Protein AF-A0A061IPT8-F1 (afdb_monomer_lite)

InterPro domains:
  IPR020898 Synapsin, ATP-binding domain [PF02750] (23-70)

Sequence (108 aa):
MALAEDYRSLVIGLQYGGLPAVNSLYSVYNFCSKPWVFSQLIKIFHSLGPEKFPLVEQTFFPNHKPMTDLSPKVIGDPLLFKKYSMKQCLYGRARAGEVYTGQPTHGT

Radius of gyration: 17.89 Å; chains: 1; bounding box: 40×34×48 Å

Foldseek 3Di:
DPPPDDCLVVLVVCVVVVHDDVPGSVVVNQVLDPVSVVVVLVVVCVVPDCVRRVDFDKDKDQFCPVVVPCPPPDPPFDWDWDDDDNGIIMITTDDPPDDDPPDDPDDD

Structure (mmCIF, N/CA/C/O backbone):
data_AF-A0A061IPT8-F1
#
_entry.id   AF-A0A061IPT8-F1
#
loop_
_atom_site.group_PDB
_atom_site.id
_atom_site.type_symbol
_atom_site.label_atom_id
_atom_site.label_alt_id
_atom_site.label_comp_id
_atom_site.label_asym_id
_atom_site.label_entity_id
_atom_site.label_seq_id
_atom_site.pdbx_PDB_ins_code
_atom_site.Cartn_x
_atom_site.Cartn_y
_atom_site.Cartn_z
_atom_site.occupancy
_atom_site.B_iso_or_equiv
_atom_site.auth_seq_id
_atom_site.auth_comp_id
_atom_site.auth_asym_id
_atom_site.auth_atom_id
_atom_site.pdbx_PDB_model_num
ATOM 1 N N . MET A 1 1 ? 24.179 4.525 12.949 1.00 33.59 1 MET A N 1
ATOM 2 C CA . MET A 1 1 ? 23.329 5.340 12.057 1.00 33.59 1 MET A CA 1
ATOM 3 C C . MET A 1 1 ? 23.193 4.591 10.745 1.00 33.59 1 MET A C 1
ATOM 5 O O . MET A 1 1 ? 24.138 4.596 9.974 1.00 33.59 1 MET A O 1
ATOM 9 N N . ALA A 1 2 ? 22.096 3.865 10.527 1.00 41.50 2 ALA A N 1
ATOM 10 C CA . ALA A 1 2 ? 21.813 3.335 9.198 1.00 41.50 2 ALA A CA 1
ATOM 11 C C . ALA A 1 2 ? 21.172 4.478 8.408 1.00 41.50 2 ALA A C 1
ATOM 13 O O . ALA A 1 2 ? 20.089 4.941 8.773 1.00 41.50 2 ALA A O 1
ATOM 14 N N . LEU A 1 3 ? 21.872 4.994 7.398 1.00 47.38 3 LEU A N 1
ATOM 15 C CA . LEU A 1 3 ? 21.246 5.815 6.368 1.00 47.38 3 LEU A CA 1
ATOM 16 C C . LEU A 1 3 ? 20.084 4.976 5.830 1.00 47.38 3 LEU A C 1
ATOM 18 O O . LEU A 1 3 ? 20.324 3.874 5.353 1.00 47.38 3 LEU A O 1
ATOM 22 N N . ALA A 1 4 ? 18.841 5.417 6.020 1.00 62.78 4 ALA A N 1
ATOM 23 C CA . ALA A 1 4 ? 17.683 4.664 5.554 1.00 62.78 4 ALA A CA 1
ATOM 24 C C . ALA A 1 4 ? 17.839 4.431 4.046 1.00 62.78 4 ALA A C 1
ATOM 26 O O . ALA A 1 4 ? 17.802 5.383 3.267 1.00 62.78 4 ALA A O 1
ATOM 27 N N . GLU A 1 5 ? 18.100 3.188 3.658 1.00 80.19 5 GLU A N 1
ATOM 28 C CA . GLU A 1 5 ? 18.438 2.863 2.281 1.00 80.19 5 GLU A CA 1
ATOM 29 C C . GLU A 1 5 ? 17.172 2.951 1.422 1.00 80.19 5 GLU A C 1
ATOM 31 O O . GLU A 1 5 ? 16.173 2.274 1.678 1.00 80.19 5 GLU A O 1
ATOM 36 N N . ASP A 1 6 ? 17.190 3.833 0.422 1.00 87.44 6 ASP A N 1
ATOM 37 C CA . ASP A 1 6 ? 16.086 4.010 -0.517 1.00 87.44 6 ASP A CA 1
ATOM 38 C C . ASP A 1 6 ? 16.364 3.248 -1.813 1.00 87.44 6 ASP A C 1
ATOM 40 O O . ASP A 1 6 ? 17.054 3.725 -2.713 1.00 87.44 6 ASP A O 1
ATOM 44 N N . TYR A 1 7 ? 15.788 2.053 -1.908 1.00 94.44 7 TYR A N 1
ATOM 45 C CA . TYR A 1 7 ? 15.937 1.164 -3.059 1.00 94.44 7 TYR A CA 1
ATOM 46 C C . TYR A 1 7 ? 14.782 1.248 -4.061 1.00 94.44 7 TYR A C 1
ATOM 48 O O . TYR A 1 7 ? 14.659 0.402 -4.949 1.00 94.44 7 TYR A O 1
ATOM 56 N N . ARG A 1 8 ? 13.912 2.261 -3.957 1.00 94.19 8 ARG A N 1
ATO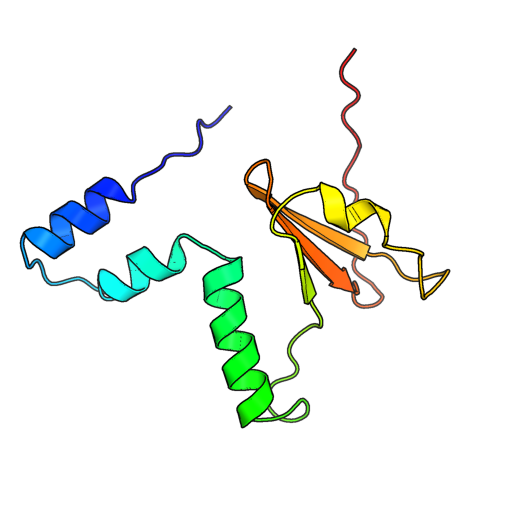M 57 C CA . ARG A 1 8 ? 12.744 2.388 -4.845 1.00 94.19 8 ARG A CA 1
ATOM 58 C C . ARG A 1 8 ? 13.139 2.513 -6.314 1.00 94.19 8 ARG A C 1
ATOM 60 O O . ARG A 1 8 ? 12.445 1.975 -7.172 1.00 94.19 8 ARG A O 1
ATOM 67 N N . SER A 1 9 ? 14.257 3.178 -6.599 1.00 95.50 9 SER A N 1
ATOM 68 C CA . SER A 1 9 ? 14.809 3.298 -7.953 1.00 95.50 9 SER A CA 1
ATOM 69 C C . SER A 1 9 ? 15.179 1.941 -8.557 1.00 95.50 9 SER A C 1
ATOM 71 O O . SER A 1 9 ? 14.913 1.715 -9.734 1.00 95.50 9 SER A O 1
ATOM 73 N N . LEU A 1 10 ? 15.710 1.011 -7.755 1.00 96.75 10 LEU A N 1
ATOM 74 C CA . LEU A 1 10 ? 16.027 -0.345 -8.209 1.00 96.75 10 LEU A CA 1
ATOM 75 C C . LEU A 1 10 ? 14.757 -1.117 -8.568 1.00 96.75 10 LEU A C 1
ATOM 77 O O . LEU A 1 10 ? 14.693 -1.726 -9.631 1.00 96.75 10 LEU A O 1
ATOM 81 N N . VAL A 1 11 ? 13.716 -1.037 -7.733 1.00 96.94 11 VAL A N 1
ATOM 82 C CA . VAL A 1 11 ? 12.417 -1.679 -8.013 1.00 96.94 11 VAL A CA 1
ATOM 83 C C . VAL A 1 11 ? 11.798 -1.128 -9.303 1.00 96.94 11 VAL A C 1
ATOM 85 O O . VAL A 1 11 ? 11.293 -1.899 -10.117 1.00 96.94 11 VAL A O 1
ATOM 88 N N . ILE A 1 12 ? 11.889 0.190 -9.527 1.00 97.19 12 ILE A N 1
ATOM 89 C CA . ILE A 1 12 ? 11.459 0.823 -10.784 1.00 97.19 12 ILE A CA 1
ATOM 90 C C . ILE A 1 12 ? 12.267 0.278 -11.968 1.00 97.19 12 ILE A C 1
ATOM 92 O O . ILE A 1 12 ? 11.674 -0.076 -12.983 1.00 97.19 12 ILE A O 1
ATOM 96 N N . GLY A 1 13 ? 13.594 0.173 -11.844 1.00 98.06 13 GLY A N 1
ATOM 97 C CA . GLY A 1 13 ? 14.461 -0.362 -12.898 1.00 98.06 13 GLY A CA 1
ATOM 98 C C . GLY A 1 13 ? 14.124 -1.809 -13.267 1.00 98.06 13 GLY A C 1
ATOM 99 O O . GLY A 1 13 ? 14.017 -2.134 -14.447 1.00 98.06 13 GLY A O 1
ATOM 100 N N . LEU A 1 14 ? 13.864 -2.658 -12.269 1.00 98.06 14 LEU A N 1
ATOM 101 C CA . LEU A 1 14 ? 13.430 -4.042 -12.481 1.00 98.06 14 LEU A CA 1
ATOM 102 C C . LEU A 1 14 ? 12.076 -4.112 -13.205 1.00 98.06 14 LEU A C 1
ATOM 104 O O . LEU A 1 14 ? 11.903 -4.920 -14.116 1.00 98.06 14 LEU A O 1
ATOM 108 N N . GLN A 1 15 ? 11.129 -3.241 -12.836 1.00 97.94 15 GLN A N 1
ATOM 109 C CA . GLN A 1 15 ? 9.808 -3.179 -13.470 1.00 97.94 15 GLN A CA 1
ATOM 110 C C . GLN A 1 15 ? 9.913 -2.669 -14.910 1.00 97.94 15 GLN A C 1
ATOM 112 O O . GLN A 1 15 ? 9.226 -3.179 -15.792 1.00 97.94 15 GLN A O 1
ATOM 117 N N . TYR A 1 16 ? 10.780 -1.684 -15.146 1.00 98.06 16 TYR A N 1
ATOM 118 C CA . TYR A 1 16 ? 11.053 -1.140 -16.472 1.00 98.06 16 TYR A CA 1
ATOM 119 C C . TYR A 1 16 ? 11.698 -2.186 -17.392 1.00 98.06 16 TYR A C 1
ATOM 121 O O . TYR A 1 16 ? 11.333 -2.284 -18.558 1.00 98.06 16 TYR A O 1
ATOM 129 N N . GLY A 1 17 ? 12.594 -3.019 -16.853 1.00 97.94 17 GLY A N 1
ATOM 130 C CA . GLY A 1 17 ? 13.173 -4.161 -17.564 1.00 97.94 17 GLY A CA 1
ATOM 131 C C . GLY A 1 17 ? 12.200 -5.320 -17.814 1.00 97.94 17 GLY A C 1
ATOM 132 O O . GLY A 1 17 ? 12.580 -6.289 -18.464 1.00 97.94 17 GLY A O 1
ATOM 133 N N . GLY A 1 18 ? 10.967 -5.256 -17.297 1.00 97.06 18 GLY A N 1
ATOM 134 C CA . GLY A 1 18 ? 9.959 -6.302 -17.475 1.00 97.06 18 GLY A CA 1
ATOM 135 C C . GLY A 1 18 ? 10.272 -7.607 -16.737 1.00 97.06 18 GLY A C 1
ATOM 136 O O . GLY A 1 18 ? 9.791 -8.663 -17.148 1.00 97.06 18 GLY A O 1
ATOM 137 N N . LEU A 1 19 ? 11.080 -7.564 -15.669 1.00 98.00 19 LEU A N 1
ATOM 138 C CA . LEU A 1 19 ? 11.464 -8.775 -14.945 1.00 98.00 19 LEU A CA 1
ATOM 139 C C . LEU A 1 19 ? 10.283 -9.332 -14.127 1.00 98.00 19 LEU A C 1
ATOM 141 O O . LEU A 1 19 ? 9.620 -8.578 -13.406 1.00 98.00 19 LEU A O 1
ATOM 145 N N . PRO A 1 20 ? 10.036 -10.654 -14.165 1.00 96.44 20 PRO A N 1
ATOM 146 C CA . PRO A 1 20 ? 9.100 -11.288 -13.247 1.00 96.44 20 PRO A CA 1
ATOM 147 C C . PRO A 1 20 ? 9.676 -11.304 -11.821 1.00 96.44 20 PRO A C 1
ATOM 149 O O . PRO A 1 20 ? 10.874 -11.504 -11.626 1.00 96.44 20 PRO A O 1
ATOM 152 N N . ALA A 1 21 ? 8.820 -11.123 -10.812 1.00 97.50 21 ALA A N 1
ATOM 153 C CA . ALA A 1 21 ? 9.209 -11.178 -9.402 1.00 97.50 21 ALA A CA 1
ATOM 154 C C . ALA A 1 21 ? 8.074 -11.703 -8.514 1.00 97.50 21 ALA A C 1
ATOM 156 O O . ALA A 1 21 ? 6.896 -11.618 -8.873 1.00 97.50 21 ALA A O 1
ATOM 157 N N . VAL A 1 22 ? 8.442 -12.201 -7.331 1.00 96.50 22 VAL A N 1
ATOM 158 C CA . VAL A 1 22 ? 7.513 -12.629 -6.280 1.00 96.50 22 VAL A CA 1
ATOM 159 C C . VAL A 1 22 ? 7.869 -11.900 -4.978 1.00 96.50 22 VAL A C 1
ATOM 161 O O . VAL A 1 22 ? 8.976 -12.052 -4.474 1.00 96.50 22 VAL A O 1
ATOM 164 N N . ASN A 1 23 ? 6.987 -11.098 -4.379 1.00 96.25 23 ASN A N 1
ATOM 165 C CA . ASN A 1 23 ? 5.710 -10.610 -4.920 1.00 96.25 23 ASN A CA 1
ATOM 166 C C . ASN A 1 23 ? 5.918 -9.711 -6.156 1.00 96.25 23 ASN A C 1
ATOM 168 O O . ASN A 1 23 ? 7.042 -9.315 -6.461 1.00 96.25 23 ASN A O 1
ATOM 172 N N . SER A 1 24 ? 4.835 -9.360 -6.862 1.00 97.75 24 SER A N 1
ATOM 173 C CA . SER A 1 24 ? 4.929 -8.484 -8.040 1.00 97.75 24 SER A CA 1
ATOM 174 C C . SER A 1 24 ? 5.667 -7.182 -7.712 1.00 97.75 24 SER A C 1
ATOM 176 O O . SER A 1 24 ? 5.421 -6.576 -6.664 1.00 97.75 24 SER A O 1
ATOM 178 N N . LEU A 1 25 ? 6.525 -6.709 -8.617 1.00 97.75 25 LEU A N 1
ATOM 179 C CA . LEU A 1 25 ? 7.266 -5.453 -8.435 1.00 97.75 25 LEU A CA 1
ATOM 180 C C . LEU A 1 25 ? 6.321 -4.261 -8.202 1.00 97.75 25 LEU A C 1
ATOM 182 O O . LEU A 1 25 ? 6.618 -3.384 -7.392 1.00 97.75 25 LEU A O 1
ATOM 186 N N . TYR A 1 26 ? 5.130 -4.287 -8.811 1.00 96.56 26 TYR A N 1
ATOM 187 C CA . TYR A 1 26 ? 4.044 -3.348 -8.523 1.00 96.56 26 TYR A CA 1
ATOM 188 C C . TYR A 1 26 ? 3.634 -3.347 -7.042 1.00 96.56 26 TYR A C 1
ATOM 190 O O . TYR A 1 26 ? 3.519 -2.286 -6.425 1.00 96.56 26 TYR A O 1
ATOM 198 N N . SER A 1 27 ? 3.423 -4.525 -6.445 1.00 97.00 27 SER A N 1
ATOM 199 C CA . SER A 1 27 ? 3.097 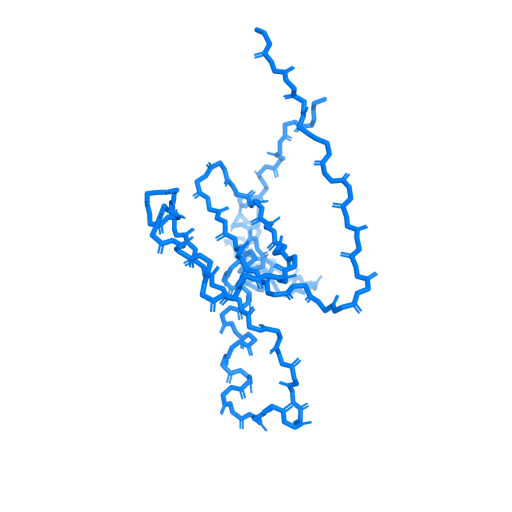-4.623 -5.019 1.00 97.00 27 SER A CA 1
ATOM 200 C C . SER A 1 27 ? 4.263 -4.170 -4.141 1.00 97.00 27 SER A C 1
ATOM 202 O O . SER A 1 27 ? 4.051 -3.377 -3.230 1.00 97.00 27 SER A O 1
ATOM 204 N N . VAL A 1 28 ? 5.497 -4.573 -4.460 1.00 96.50 28 VAL A N 1
ATOM 205 C CA . VAL A 1 28 ? 6.699 -4.177 -3.712 1.00 96.50 28 VAL A CA 1
ATOM 206 C C . VAL A 1 28 ? 6.840 -2.655 -3.680 1.00 96.50 28 VAL A C 1
ATOM 208 O O . VAL A 1 28 ? 7.005 -2.079 -2.607 1.00 96.50 28 VAL A O 1
ATOM 211 N N . TYR A 1 29 ? 6.679 -1.993 -4.828 1.00 95.81 29 TYR A N 1
ATOM 212 C CA . TYR A 1 29 ? 6.752 -0.537 -4.928 1.00 95.81 29 TYR A CA 1
ATOM 213 C C . TYR A 1 29 ? 5.678 0.168 -4.086 1.00 95.81 29 TYR A C 1
ATOM 215 O O . TYR A 1 29 ? 5.969 1.104 -3.340 1.00 95.81 29 TYR A O 1
ATOM 223 N N . ASN A 1 30 ? 4.431 -0.309 -4.148 1.00 94.75 30 ASN A N 1
ATOM 224 C CA . ASN A 1 30 ? 3.337 0.244 -3.348 1.00 94.75 30 ASN A CA 1
ATOM 225 C C . ASN A 1 30 ? 3.542 0.027 -1.837 1.00 94.75 30 ASN A C 1
ATOM 227 O O . ASN A 1 30 ? 3.130 0.861 -1.029 1.00 94.75 30 ASN A O 1
ATOM 231 N N . PHE A 1 31 ? 4.205 -1.060 -1.438 1.00 95.31 31 PHE A N 1
ATOM 232 C CA . PHE A 1 31 ? 4.477 -1.369 -0.034 1.00 95.31 31 PHE A CA 1
ATOM 233 C C . PHE A 1 31 ? 5.560 -0.488 0.605 1.00 95.31 31 PHE A C 1
ATOM 235 O O . PHE A 1 31 ? 5.668 -0.460 1.832 1.00 95.31 31 PHE A O 1
ATOM 242 N N . CYS A 1 32 ? 6.298 0.306 -0.179 1.00 92.12 32 CYS A N 1
ATOM 243 C CA . CYS A 1 32 ? 7.280 1.255 0.350 1.00 92.12 32 CYS A CA 1
ATOM 244 C C . CYS A 1 32 ? 6.660 2.378 1.207 1.00 92.12 32 CYS A C 1
ATOM 246 O O . CYS A 1 32 ? 7.383 3.065 1.927 1.00 92.12 32 CYS A O 1
ATOM 248 N N . SER A 1 33 ? 5.336 2.582 1.163 1.00 89.00 33 SER A N 1
ATOM 249 C CA . SER A 1 33 ? 4.628 3.560 1.994 1.00 89.00 33 SER A CA 1
ATOM 250 C C . SER A 1 33 ? 3.625 2.873 2.920 1.00 89.00 33 SER A C 1
ATOM 252 O O . SER A 1 33 ? 2.547 2.446 2.517 1.00 89.00 33 SER A O 1
ATOM 254 N N . LYS A 1 34 ? 3.945 2.803 4.213 1.00 87.00 34 LYS A N 1
ATOM 255 C CA . LYS A 1 34 ? 3.033 2.240 5.216 1.00 87.00 34 LYS A CA 1
ATOM 256 C C . LYS A 1 34 ? 1.663 2.944 5.306 1.00 87.00 34 LYS A C 1
ATOM 258 O O . LYS A 1 34 ? 0.675 2.210 5.350 1.00 87.00 34 LYS A O 1
ATOM 263 N N . PRO A 1 35 ? 1.535 4.292 5.295 1.00 89.62 35 PRO A N 1
ATOM 264 C CA . PRO A 1 35 ? 0.214 4.929 5.207 1.00 89.62 35 PRO A CA 1
ATOM 265 C C . PRO A 1 35 ? -0.560 4.514 3.951 1.00 89.62 35 PRO A C 1
ATOM 267 O O . PRO A 1 35 ? -1.772 4.320 4.012 1.00 89.62 35 PRO A O 1
ATOM 270 N N . TRP A 1 36 ? 0.135 4.324 2.824 1.00 91.31 36 TRP A N 1
ATOM 271 C CA . TRP A 1 36 ? -0.493 3.863 1.588 1.00 91.31 36 TRP A CA 1
ATOM 272 C C . TRP A 1 36 ? -1.053 2.446 1.727 1.00 91.31 36 TRP A C 1
ATOM 274 O O . TRP A 1 36 ? -2.217 2.215 1.405 1.00 91.31 36 TRP A O 1
ATOM 284 N N . VAL A 1 37 ? -0.276 1.516 2.287 1.00 93.50 37 VAL A N 1
ATOM 285 C CA . VAL A 1 37 ? -0.746 0.150 2.574 1.00 93.50 37 VAL A CA 1
ATOM 286 C C . VAL A 1 37 ? -1.930 0.174 3.541 1.00 93.50 37 VAL A C 1
ATOM 288 O O . VAL A 1 37 ? -2.934 -0.495 3.304 1.00 93.50 37 VAL A O 1
ATOM 291 N N . PHE A 1 38 ? -1.861 0.992 4.596 1.00 92.69 38 PHE A N 1
ATOM 292 C CA . PHE A 1 38 ? -2.939 1.103 5.579 1.00 92.69 38 PHE A CA 1
ATOM 293 C C . PHE A 1 38 ? -4.245 1.625 4.960 1.00 92.69 38 PHE A C 1
ATOM 295 O O . PHE A 1 38 ? -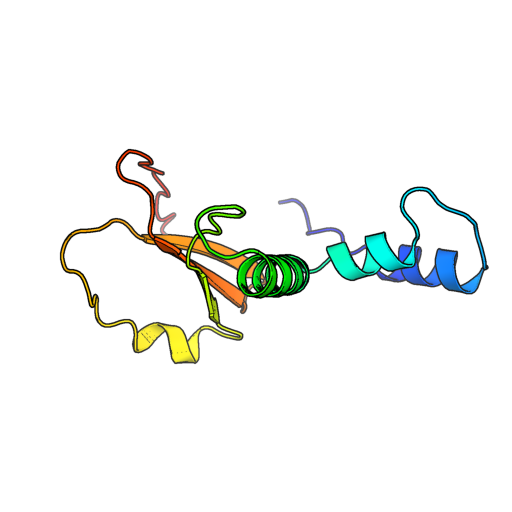5.319 1.160 5.326 1.00 92.69 38 PHE A O 1
ATOM 302 N N . SER A 1 39 ? -4.175 2.504 3.953 1.00 93.25 39 SER A N 1
ATOM 303 C CA . SER A 1 39 ? -5.369 2.948 3.217 1.00 93.25 39 SER A CA 1
ATOM 304 C C . SER A 1 39 ? -6.110 1.800 2.516 1.00 93.25 39 SER A C 1
ATOM 306 O O . SER A 1 39 ? -7.336 1.829 2.429 1.00 93.25 39 SER A O 1
ATOM 308 N N . GLN A 1 40 ? -5.401 0.757 2.067 1.00 96.88 40 GLN A N 1
ATOM 309 C CA . GLN A 1 40 ? -6.041 -0.433 1.500 1.00 96.88 40 GLN A CA 1
ATOM 310 C C . GLN A 1 40 ? -6.723 -1.266 2.593 1.00 96.88 40 GLN A C 1
ATOM 312 O O . GLN A 1 40 ? -7.809 -1.791 2.365 1.00 96.88 40 GLN A O 1
ATOM 317 N N . LEU A 1 41 ? -6.152 -1.315 3.804 1.00 95.56 41 LEU A N 1
ATOM 318 C CA . LEU A 1 41 ? -6.800 -1.953 4.956 1.00 95.56 41 LEU A CA 1
ATOM 319 C C . LEU A 1 41 ? -8.081 -1.217 5.367 1.00 95.56 41 LEU A C 1
ATOM 321 O O . LEU A 1 41 ? -9.069 -1.872 5.679 1.00 95.56 41 LEU A O 1
ATOM 325 N N . ILE A 1 42 ? -8.104 0.119 5.301 1.00 94.12 42 ILE A N 1
ATOM 326 C CA . ILE A 1 42 ? -9.319 0.917 5.551 1.00 94.12 42 ILE A CA 1
ATOM 327 C C . ILE A 1 42 ? -10.424 0.560 4.545 1.00 94.12 42 ILE A C 1
ATOM 329 O O . ILE A 1 42 ? -11.584 0.422 4.923 1.00 94.12 42 ILE A O 1
ATOM 333 N N . LYS A 1 43 ? -10.087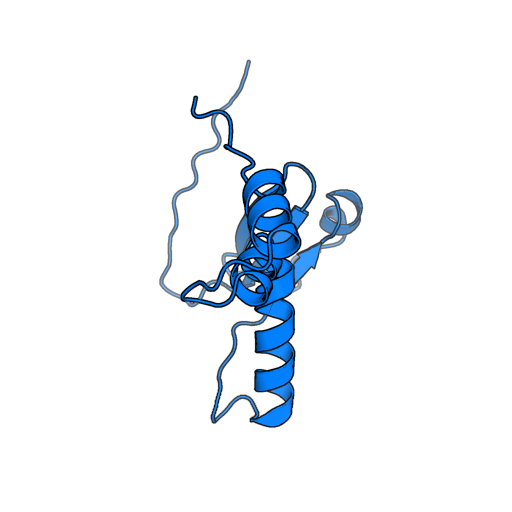 0.351 3.266 1.00 95.81 43 LYS A N 1
ATOM 334 C CA . LYS A 1 43 ? -11.077 -0.088 2.266 1.00 95.81 43 LYS A CA 1
ATOM 335 C C . LYS A 1 43 ? -11.652 -1.466 2.595 1.00 95.81 43 LYS A C 1
ATOM 337 O O . LYS A 1 43 ? -12.859 -1.657 2.489 1.00 95.81 43 LYS A O 1
ATOM 342 N N . ILE A 1 44 ? -10.804 -2.405 3.021 1.00 97.00 44 ILE A N 1
ATOM 343 C CA . ILE A 1 44 ? -11.239 -3.741 3.458 1.00 97.00 44 ILE A CA 1
ATOM 344 C C . ILE A 1 44 ? -12.140 -3.627 4.693 1.00 97.00 44 ILE A C 1
ATOM 346 O O . ILE A 1 44 ? -13.205 -4.236 4.725 1.00 97.00 44 ILE A O 1
ATOM 350 N N . PHE A 1 45 ? -11.761 -2.794 5.665 1.00 96.25 45 PHE A N 1
ATOM 351 C CA . PHE A 1 45 ? -12.567 -2.491 6.847 1.00 96.25 45 PHE A CA 1
ATOM 352 C C . PHE A 1 45 ? -13.961 -1.973 6.480 1.00 96.25 45 PHE A C 1
ATOM 354 O O . PHE A 1 45 ? -14.951 -2.507 6.969 1.00 96.25 45 PHE A O 1
ATOM 361 N N . HIS A 1 46 ? -14.063 -0.997 5.573 1.00 94.88 46 HIS A N 1
ATOM 362 C CA . HIS A 1 46 ? -15.359 -0.479 5.120 1.00 94.88 46 HIS A CA 1
ATOM 363 C C . HIS A 1 46 ? -16.197 -1.525 4.375 1.00 94.88 46 HIS A C 1
ATOM 365 O O . HIS A 1 46 ? -17.421 -1.483 4.444 1.00 94.88 46 HIS A O 1
ATOM 371 N N . SER A 1 47 ? -15.557 -2.464 3.673 1.00 97.62 47 SER A N 1
ATOM 372 C CA . SER A 1 47 ? -16.262 -3.525 2.950 1.00 97.62 47 SER A CA 1
ATOM 373 C C . SER A 1 47 ? -16.740 -4.664 3.854 1.00 97.62 47 SER A C 1
ATOM 375 O O . SER A 1 47 ? -17.761 -5.276 3.551 1.00 97.62 47 SER A O 1
ATOM 377 N N . LEU A 1 48 ? -15.988 -5.008 4.902 1.00 97.38 48 LEU A N 1
ATOM 378 C CA . LEU A 1 48 ? -16.257 -6.178 5.748 1.00 97.38 48 LEU A CA 1
ATOM 379 C C . LEU A 1 48 ? -16.916 -5.827 7.086 1.00 97.38 48 LEU A C 1
ATOM 381 O O . LEU A 1 48 ? -17.567 -6.684 7.685 1.00 97.38 48 LEU A O 1
ATOM 385 N N . GLY A 1 49 ? -16.756 -4.588 7.542 1.00 92.38 49 GLY A N 1
ATOM 386 C CA . GLY A 1 49 ? -17.213 -4.116 8.840 1.00 92.38 49 GLY A CA 1
ATOM 387 C C . GLY A 1 49 ? -16.305 -4.536 10.010 1.00 92.38 49 GLY A C 1
ATOM 388 O O . GLY A 1 49 ? -15.450 -5.420 9.877 1.00 92.38 49 GLY A O 1
ATOM 389 N N . PRO A 1 50 ? -16.500 -3.913 11.187 1.00 93.50 50 PRO A N 1
ATOM 390 C CA . PRO A 1 50 ? -15.661 -4.116 12.370 1.00 93.50 50 PRO A CA 1
ATOM 391 C 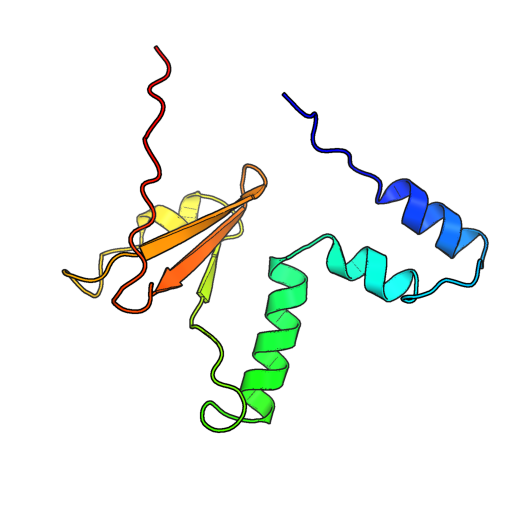C . PRO A 1 50 ? -15.736 -5.525 12.961 1.00 93.50 50 PRO A C 1
ATOM 393 O O . PRO A 1 50 ? -14.768 -5.964 13.573 1.00 93.50 50 PRO A O 1
ATOM 396 N N . GLU A 1 51 ? -16.840 -6.249 12.768 1.00 95.38 51 GLU A N 1
ATOM 397 C CA . GLU A 1 51 ? -16.982 -7.610 13.300 1.00 95.38 51 GLU A CA 1
ATOM 398 C C . GLU A 1 51 ? -16.066 -8.612 12.591 1.00 95.38 51 GLU A C 1
ATOM 400 O O . GLU A 1 51 ? -15.470 -9.478 13.227 1.00 95.38 51 GLU A O 1
ATOM 405 N N . LYS A 1 52 ? -15.930 -8.487 11.265 1.00 95.81 52 LYS A N 1
ATOM 406 C CA . LYS A 1 52 ? -15.129 -9.408 10.443 1.00 95.81 52 LYS A CA 1
ATOM 407 C C . LYS A 1 52 ? -13.687 -8.949 10.282 1.00 95.81 52 LYS A C 1
ATOM 409 O O . LYS A 1 52 ? -12.800 -9.774 10.079 1.00 95.81 52 LYS A O 1
ATOM 414 N N . PHE A 1 53 ? -13.449 -7.642 10.337 1.00 96.00 53 PHE A N 1
ATOM 415 C CA . PHE A 1 53 ? -12.124 -7.066 10.167 1.00 96.00 53 PHE A CA 1
ATOM 416 C C . PHE A 1 53 ? -11.918 -5.914 11.158 1.00 96.00 53 PHE A C 1
ATOM 418 O O . PHE A 1 53 ? -12.023 -4.759 10.768 1.00 96.00 53 PHE A O 1
ATOM 425 N N . PRO A 1 54 ? -11.639 -6.180 12.445 1.00 93.12 54 PRO A N 1
ATOM 426 C CA . PRO A 1 54 ? -11.494 -5.137 13.462 1.00 93.12 54 PRO A CA 1
ATOM 427 C C . PRO A 1 54 ? -10.183 -4.354 13.281 1.00 93.12 54 PRO A C 1
ATOM 429 O O . PRO A 1 54 ? -9.163 -4.636 13.916 1.00 93.12 54 PRO A O 1
ATOM 432 N N . LEU A 1 55 ? -10.197 -3.370 12.381 1.00 91.38 55 LEU A N 1
ATOM 433 C CA . LEU A 1 55 ? -9.054 -2.504 12.114 1.00 91.38 55 LEU A CA 1
ATOM 434 C C . LEU A 1 55 ? -8.924 -1.445 13.213 1.00 91.38 55 LEU A C 1
ATOM 436 O O . LEU A 1 55 ? -9.896 -0.791 13.582 1.00 91.38 55 LEU A O 1
ATOM 440 N N . VAL A 1 56 ? -7.705 -1.252 13.719 1.00 88.50 56 VAL A N 1
ATOM 441 C CA . VAL A 1 56 ? -7.418 -0.189 14.690 1.00 88.50 56 VAL A CA 1
ATOM 442 C C . VAL A 1 56 ? -7.678 1.189 14.077 1.00 88.50 56 VAL A C 1
ATOM 444 O O . VAL A 1 56 ? -7.204 1.486 12.979 1.00 88.50 56 VAL A O 1
ATOM 447 N N . GLU A 1 57 ? -8.391 2.048 14.807 1.00 82.12 57 GLU A N 1
ATOM 448 C CA . GLU A 1 57 ? -8.580 3.445 14.415 1.00 82.12 57 GLU A CA 1
ATOM 449 C C . GLU A 1 57 ? -7.229 4.163 14.394 1.00 82.12 57 GLU A C 1
ATOM 451 O O . GLU A 1 57 ? -6.542 4.254 15.418 1.00 82.12 57 GLU A O 1
ATOM 456 N N . GLN A 1 58 ? -6.848 4.673 13.220 1.00 83.31 58 GLN A N 1
ATOM 457 C CA . GLN A 1 58 ? -5.644 5.477 13.059 1.00 83.31 58 GLN A CA 1
ATOM 458 C C . GLN A 1 58 ? -5.915 6.758 12.279 1.00 83.31 58 GLN A C 1
ATOM 460 O O . GLN A 1 58 ? -6.614 6.752 11.267 1.00 83.31 58 GLN A O 1
ATOM 465 N N . THR A 1 59 ? -5.279 7.842 12.714 1.00 83.50 59 THR A N 1
ATOM 466 C CA . THR A 1 59 ? -5.298 9.141 12.040 1.00 83.50 59 THR A CA 1
ATOM 467 C C . THR A 1 59 ? -3.958 9.370 11.355 1.00 83.50 59 THR A C 1
ATOM 469 O O . THR A 1 59 ? -2.901 9.239 11.980 1.00 83.50 59 THR A O 1
ATOM 472 N N . PHE A 1 60 ? -3.991 9.714 10.068 1.00 84.75 60 PHE A N 1
ATOM 473 C CA . PHE A 1 60 ? -2.802 10.055 9.289 1.00 84.75 60 PHE A CA 1
ATOM 474 C C . PHE A 1 60 ? -2.594 11.569 9.228 1.00 84.75 60 PHE A C 1
ATOM 476 O O . PHE A 1 60 ? -3.499 12.308 8.843 1.00 84.75 60 PHE A O 1
ATOM 483 N N . PHE A 1 61 ? -1.370 12.010 9.521 1.00 82.94 61 PHE A N 1
ATOM 484 C CA . PHE A 1 61 ? -0.949 13.398 9.372 1.00 82.94 61 PHE A CA 1
ATOM 485 C C . PHE A 1 61 ? 0.132 13.515 8.283 1.00 82.94 61 PHE A C 1
ATOM 487 O O . PHE A 1 61 ? 1.220 12.947 8.436 1.00 82.94 61 PHE A O 1
ATOM 494 N N . PRO A 1 62 ? -0.121 14.266 7.189 1.00 82.06 62 PRO A N 1
ATOM 495 C CA . PRO A 1 62 ? 0.857 14.446 6.110 1.00 82.06 62 PRO A CA 1
ATOM 496 C C . PRO A 1 62 ? 2.124 15.196 6.545 1.00 82.06 62 PRO A C 1
ATOM 498 O O . PRO A 1 62 ? 3.190 15.028 5.949 1.00 82.06 62 PRO A O 1
ATOM 501 N N . ASN A 1 63 ? 1.987 16.071 7.542 1.00 80.81 63 ASN A N 1
ATOM 502 C CA . ASN A 1 63 ? 3.052 16.856 8.159 1.00 80.81 63 ASN A CA 1
ATOM 503 C C . ASN A 1 63 ? 2.721 17.123 9.645 1.00 80.81 63 ASN A C 1
ATOM 505 O O . ASN A 1 63 ? 1.631 16.789 10.101 1.00 80.81 63 ASN A O 1
ATOM 509 N N . HIS A 1 64 ? 3.640 17.741 10.392 1.00 77.38 64 HIS A N 1
ATOM 510 C CA . HIS A 1 64 ? 3.465 18.018 11.825 1.00 77.38 64 HIS A CA 1
ATOM 511 C C . HIS A 1 64 ? 2.479 19.154 12.144 1.00 77.38 64 HIS A C 1
ATOM 513 O O . HIS A 1 64 ? 2.006 19.229 13.271 1.00 77.38 64 HIS A O 1
ATOM 519 N N . LYS A 1 65 ? 2.165 20.045 11.191 1.00 78.56 65 LYS A N 1
ATOM 520 C CA . LYS A 1 65 ? 1.319 21.227 11.437 1.00 78.56 65 LYS A CA 1
ATOM 521 C C . LYS A 1 65 ? -0.067 20.873 12.003 1.00 78.56 65 LYS A C 1
ATOM 523 O O . LYS A 1 65 ? -0.420 21.443 13.021 1.00 78.56 65 LYS A O 1
ATOM 528 N N . PRO A 1 66 ? -0.829 19.923 11.428 1.00 74.81 66 PRO A N 1
ATOM 529 C CA . PRO A 1 66 ? -2.136 19.533 11.969 1.00 74.81 66 PRO A CA 1
ATOM 530 C C . PRO A 1 66 ? -2.070 18.708 13.266 1.00 74.81 66 PRO A C 1
ATOM 532 O O . PRO A 1 66 ? -3.112 18.365 13.814 1.00 74.81 66 PRO A O 1
ATOM 535 N N . MET A 1 67 ? -0.880 18.336 13.759 1.00 71.75 67 MET A N 1
ATOM 536 C CA . MET A 1 67 ? -0.766 17.508 14.968 1.00 71.75 67 MET A CA 1
ATOM 537 C C . MET A 1 67 ? -1.015 18.301 16.262 1.00 71.75 67 MET A C 1
ATOM 539 O O . MET A 1 67 ? -1.227 17.686 17.302 1.00 71.75 67 MET A O 1
ATOM 543 N N . THR A 1 68 ? -1.001 19.639 16.218 1.00 66.31 68 THR A N 1
ATOM 544 C CA . THR A 1 68 ? -1.218 20.510 17.389 1.00 66.31 68 THR A CA 1
ATOM 545 C C . THR A 1 68 ? -2.679 20.596 17.822 1.00 66.31 68 THR A C 1
ATOM 547 O O . THR A 1 68 ? -2.948 20.885 18.983 1.00 66.31 68 THR A O 1
ATOM 550 N N . ASP A 1 69 ? -3.616 20.295 16.919 1.00 60.62 69 ASP A N 1
ATOM 551 C CA . ASP A 1 69 ? -5.061 20.385 17.177 1.00 60.62 69 ASP A CA 1
ATOM 552 C C . ASP A 1 69 ? -5.626 19.115 17.834 1.00 60.62 69 ASP A C 1
ATOM 554 O O . ASP A 1 69 ? -6.831 18.999 18.083 1.00 60.62 69 ASP A O 1
ATOM 558 N N . LEU A 1 70 ? -4.748 18.155 18.152 1.00 59.91 70 LEU A N 1
ATOM 559 C CA . LEU A 1 70 ? -5.051 17.006 18.996 1.00 59.91 70 LEU A CA 1
ATOM 560 C C . LEU A 1 70 ? -5.233 17.473 20.447 1.00 59.91 70 LEU A C 1
ATOM 562 O O . LEU A 1 70 ? -4.427 17.182 21.327 1.00 59.91 70 LEU A O 1
ATOM 566 N N . SER A 1 71 ? -6.329 18.184 20.712 1.00 47.34 71 SER A N 1
ATOM 567 C CA . SER A 1 71 ? -6.892 18.210 22.060 1.00 47.34 71 SER A CA 1
ATOM 568 C C . SER A 1 71 ? -7.128 16.752 22.478 1.00 47.34 71 SER A C 1
ATOM 570 O O . SER A 1 71 ? -7.684 15.983 21.682 1.00 47.34 71 SER A O 1
ATOM 572 N N . PRO A 1 72 ? -6.681 16.317 23.669 1.00 51.19 72 PRO A N 1
ATOM 573 C CA . PRO A 1 72 ? -6.958 14.973 24.145 1.00 51.19 72 PRO A CA 1
ATOM 574 C C . PRO A 1 72 ? -8.472 14.849 24.330 1.00 51.19 72 PRO A C 1
ATOM 576 O O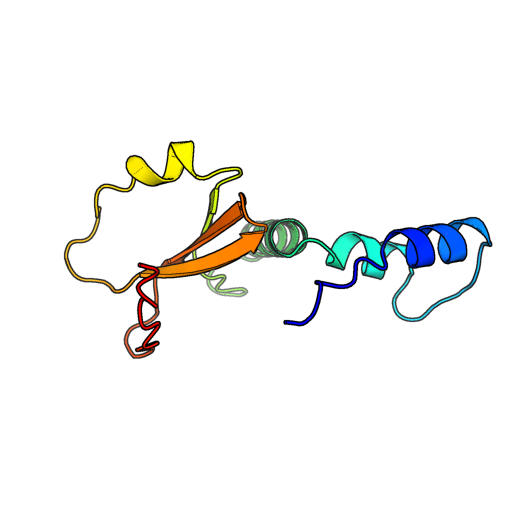 . PRO A 1 72 ? -9.018 15.187 25.374 1.00 51.19 72 PRO A O 1
ATOM 579 N N . LYS A 1 73 ? -9.177 14.378 23.295 1.00 47.44 73 LYS A N 1
ATOM 580 C CA . LYS A 1 73 ? -10.620 14.103 23.363 1.00 47.44 73 LYS A CA 1
ATOM 581 C C . LYS A 1 73 ? -10.947 12.946 24.313 1.00 47.44 73 LYS A C 1
ATOM 583 O O . LYS A 1 73 ? -12.118 12.680 24.547 1.00 47.44 73 LYS A O 1
ATOM 588 N N . VAL A 1 74 ? -9.933 12.297 24.888 1.00 45.28 74 VAL A N 1
ATOM 589 C CA . VAL A 1 74 ? -10.056 11.369 26.010 1.00 45.28 74 VAL A CA 1
ATOM 590 C C . VAL A 1 74 ? -8.864 11.608 26.937 1.00 45.28 74 VAL A C 1
ATOM 592 O O . VAL A 1 74 ? -7.742 11.191 26.658 1.00 45.28 74 VAL A O 1
ATOM 595 N N . ILE A 1 75 ? -9.093 12.349 28.019 1.00 40.22 75 ILE A N 1
ATOM 596 C CA . ILE A 1 75 ? -8.157 12.476 29.139 1.00 40.22 75 ILE A CA 1
ATOM 597 C C . ILE A 1 75 ? -8.072 11.083 29.785 1.00 40.22 75 ILE A C 1
ATOM 599 O O . ILE A 1 75 ? -8.976 10.713 30.526 1.00 40.22 75 ILE A O 1
ATOM 603 N N . GLY A 1 76 ? -7.051 10.281 29.461 1.00 50.50 76 GLY A N 1
ATOM 604 C CA . GLY A 1 76 ? -6.817 9.003 30.153 1.00 50.50 76 GLY A CA 1
ATOM 605 C C . GLY A 1 76 ? -6.144 7.883 29.356 1.00 50.50 76 GLY A C 1
ATOM 606 O O . GLY A 1 76 ? -5.491 7.044 29.970 1.00 50.50 76 GLY A O 1
ATOM 607 N N . ASP A 1 77 ? -6.231 7.878 28.022 1.00 55.75 77 ASP A N 1
ATOM 608 C CA . ASP A 1 77 ? -5.733 6.748 27.222 1.00 55.75 77 ASP A CA 1
ATOM 609 C C . ASP A 1 77 ? -4.346 7.023 26.607 1.00 55.75 77 ASP A C 1
ATOM 611 O O . ASP A 1 77 ? -4.144 8.078 25.994 1.00 55.75 77 ASP A O 1
ATOM 615 N N . PRO A 1 78 ? -3.378 6.087 26.708 1.00 65.06 78 PRO A N 1
ATOM 616 C CA . PRO A 1 78 ? -2.085 6.228 26.051 1.00 65.06 78 PRO A CA 1
ATOM 617 C C . PRO A 1 78 ? -2.225 6.168 24.524 1.00 65.06 78 PRO A C 1
ATOM 619 O O . PRO A 1 78 ? -2.983 5.378 23.955 1.00 65.06 78 PRO A O 1
ATOM 622 N N . LEU A 1 79 ? -1.461 7.020 23.846 1.00 68.31 79 LEU A N 1
ATOM 623 C CA . LEU A 1 79 ? -1.532 7.221 22.402 1.00 68.31 79 LEU A CA 1
ATOM 624 C C . LEU A 1 79 ? -0.262 6.689 21.753 1.00 68.31 79 LEU A C 1
ATOM 626 O O . LEU A 1 79 ? 0.842 7.064 22.151 1.00 68.31 79 LEU A O 1
ATOM 630 N N . LEU A 1 80 ? -0.405 5.832 20.739 1.00 70.81 80 LEU A N 1
ATOM 631 C CA . LEU A 1 80 ? 0.742 5.297 20.015 1.00 70.81 80 LEU A CA 1
ATOM 632 C C . LEU A 1 80 ? 1.059 6.184 18.809 1.00 70.81 80 LEU A C 1
ATOM 634 O O . LEU A 1 80 ? 0.298 6.242 17.839 1.00 70.81 80 LEU A O 1
ATOM 638 N N . PHE A 1 81 ? 2.222 6.834 18.856 1.00 72.94 81 PHE A N 1
ATOM 639 C CA . PHE A 1 81 ? 2.759 7.606 17.740 1.00 72.94 81 PHE A CA 1
ATOM 640 C C . PHE A 1 81 ? 3.723 6.766 16.913 1.00 72.94 81 PHE A C 1
ATOM 642 O O . PHE A 1 81 ? 4.727 6.257 17.412 1.00 72.94 81 PHE A O 1
ATOM 649 N N . LYS A 1 82 ? 3.453 6.672 15.610 1.00 76.12 82 LYS A N 1
ATOM 650 C CA . LYS A 1 82 ? 4.353 6.036 14.652 1.00 76.12 82 LYS A CA 1
ATOM 651 C C . LYS A 1 82 ? 4.878 7.067 13.665 1.00 76.12 82 LYS A C 1
ATOM 653 O O . LYS A 1 82 ? 4.142 7.541 12.801 1.00 76.12 82 LYS A O 1
ATOM 658 N N . LYS A 1 83 ? 6.162 7.403 13.802 1.00 74.56 83 LYS A N 1
ATOM 659 C CA . LYS A 1 83 ? 6.896 8.269 12.873 1.00 74.56 83 LYS A CA 1
ATOM 660 C C . LYS A 1 83 ? 7.423 7.420 11.715 1.00 74.56 83 LYS A C 1
ATOM 662 O O . LYS A 1 83 ? 8.066 6.402 11.951 1.00 74.56 83 LYS A O 1
ATOM 667 N N . TYR A 1 84 ? 7.130 7.818 10.479 1.00 65.75 84 TYR A N 1
ATOM 668 C CA . TYR A 1 84 ? 7.548 7.074 9.279 1.00 65.75 84 TYR A CA 1
ATOM 669 C C . TYR A 1 84 ? 8.689 7.776 8.560 1.00 65.75 84 TYR A C 1
ATOM 671 O O . TYR A 1 84 ? 9.780 7.241 8.418 1.00 65.75 84 TYR A O 1
ATOM 679 N N . SER A 1 85 ? 8.425 9.009 8.146 1.00 60.19 85 SER A N 1
ATOM 680 C CA . SER A 1 85 ? 9.398 9.943 7.591 1.00 60.19 85 SER A CA 1
ATOM 681 C C . SER A 1 85 ? 9.367 11.200 8.454 1.00 60.19 85 SER A C 1
ATOM 683 O O . SER A 1 85 ? 8.377 11.431 9.146 1.00 60.19 85 SER A O 1
ATOM 685 N N . MET A 1 86 ? 10.416 12.028 8.420 1.00 50.31 86 MET A N 1
ATOM 686 C CA . MET A 1 86 ? 10.575 13.241 9.248 1.00 50.31 86 MET A CA 1
ATOM 687 C C . MET A 1 86 ? 9.346 14.168 9.282 1.00 50.31 86 MET A C 1
ATOM 689 O O . MET A 1 86 ? 9.238 14.994 10.184 1.00 50.31 86 MET A O 1
ATOM 693 N N . LYS A 1 87 ? 8.418 14.029 8.328 1.00 53.72 87 LYS A N 1
ATOM 694 C CA . LYS A 1 87 ? 7.182 14.806 8.245 1.00 53.72 87 LYS A CA 1
ATOM 695 C C . LYS A 1 87 ? 5.908 13.996 8.542 1.00 53.72 87 LYS A C 1
ATOM 697 O O . LYS A 1 87 ? 4.939 14.596 8.964 1.00 53.72 87 LYS A O 1
ATOM 702 N N . GLN A 1 88 ? 5.877 12.674 8.388 1.00 58.78 88 GLN A N 1
ATOM 703 C CA . GLN A 1 88 ? 4.627 11.898 8.451 1.00 58.78 88 GLN A CA 1
ATOM 704 C C . GLN A 1 88 ? 4.496 11.086 9.741 1.00 58.78 88 GLN A C 1
ATOM 706 O O . GLN A 1 88 ? 5.387 10.297 10.079 1.00 58.78 88 GLN A O 1
ATOM 711 N N . CYS A 1 89 ? 3.342 11.219 10.395 1.00 60.69 89 CYS A N 1
ATOM 712 C CA . CYS A 1 89 ? 2.995 10.499 11.617 1.00 60.69 89 CYS A CA 1
ATOM 713 C C . CYS A 1 89 ? 1.636 9.804 11.458 1.00 60.69 89 CYS A C 1
ATOM 715 O O . CYS A 1 89 ? 0.698 10.393 10.918 1.00 60.69 89 CYS A O 1
ATOM 717 N N . LEU A 1 90 ? 1.526 8.566 11.950 1.00 61.31 90 LEU A N 1
ATOM 718 C CA . LEU A 1 90 ? 0.229 7.984 12.299 1.00 61.31 90 LEU A CA 1
ATOM 719 C C . LEU A 1 90 ? 0.053 7.993 13.811 1.00 61.31 90 LEU A C 1
ATOM 721 O O . LEU A 1 90 ? 1.001 7.784 14.570 1.00 61.31 90 LEU A O 1
ATOM 725 N N . TYR A 1 91 ? -1.191 8.205 14.198 1.00 66.25 91 TYR A N 1
ATOM 726 C CA . TYR A 1 91 ? -1.682 8.167 15.560 1.00 66.25 91 TYR A CA 1
ATOM 727 C C . TYR A 1 91 ? -2.701 7.037 15.670 1.00 66.25 91 TYR A C 1
ATOM 729 O O . TYR A 1 91 ? -3.580 6.964 14.817 1.00 66.25 91 TYR A O 1
ATOM 737 N N . GLY A 1 92 ? -2.608 6.179 16.685 1.00 57.31 92 GLY A N 1
ATOM 738 C CA . GLY A 1 92 ? -3.635 5.180 16.997 1.00 57.31 92 GLY A CA 1
ATOM 739 C C . GLY A 1 92 ? -3.894 5.090 18.498 1.00 57.31 92 GLY A C 1
ATOM 740 O O . GLY A 1 92 ? -2.997 5.380 19.294 1.00 57.31 92 GLY A O 1
ATOM 741 N N . ARG A 1 93 ? -5.107 4.681 18.896 1.00 57.31 93 ARG A N 1
ATOM 742 C CA . ARG A 1 93 ? -5.380 4.354 20.307 1.00 57.31 93 ARG A CA 1
ATOM 743 C C . ARG A 1 93 ? -4.590 3.105 20.686 1.00 57.31 93 ARG A C 1
ATOM 745 O O . ARG A 1 93 ? -4.698 2.087 19.999 1.00 57.31 93 ARG A O 1
ATOM 752 N N . ALA A 1 94 ? -3.803 3.175 21.759 1.00 48.81 94 ALA A N 1
ATOM 753 C CA . ALA A 1 94 ? -3.225 1.970 22.333 1.00 48.81 94 ALA A CA 1
ATOM 754 C C . ALA A 1 94 ? -4.361 1.134 22.938 1.00 48.81 94 ALA A C 1
ATOM 756 O O . ALA A 1 94 ? -5.257 1.669 23.594 1.00 48.81 94 ALA A O 1
ATOM 757 N N . ARG A 1 95 ? -4.351 -0.182 22.713 1.00 47.16 95 ARG A N 1
ATOM 758 C CA . ARG A 1 95 ? -5.208 -1.075 23.500 1.00 47.16 95 ARG A CA 1
ATOM 759 C C . ARG A 1 95 ? -4.659 -1.111 24.927 1.00 47.16 95 ARG A C 1
ATOM 761 O O . ARG A 1 95 ? -3.442 -1.133 25.109 1.00 47.16 95 ARG A O 1
ATOM 768 N N . ALA A 1 96 ? -5.548 -1.089 25.921 1.00 36.53 96 ALA A N 1
ATOM 769 C CA . ALA A 1 96 ? -5.176 -1.170 27.330 1.00 36.53 96 ALA A CA 1
ATOM 770 C C . ALA A 1 96 ? -4.216 -2.357 27.553 1.00 36.53 96 ALA A C 1
ATOM 772 O O . ALA A 1 96 ? -4.596 -3.503 27.324 1.00 36.53 96 ALA A O 1
ATOM 773 N N . GLY A 1 97 ? -2.966 -2.067 27.935 1.00 38.41 97 GLY A N 1
ATOM 774 C CA . GLY A 1 97 ? -1.930 -3.073 28.206 1.00 38.41 97 GLY A CA 1
ATOM 775 C C . GLY A 1 97 ? -0.605 -2.910 27.448 1.00 38.41 97 GLY A C 1
ATOM 776 O O . GLY A 1 97 ? 0.380 -3.521 27.849 1.00 38.41 97 GLY A O 1
ATOM 777 N N . GLU A 1 98 ? -0.523 -2.073 26.410 1.00 36.44 98 GLU A N 1
ATOM 778 C CA . GLU A 1 98 ? 0.739 -1.831 25.686 1.00 36.44 98 GLU A CA 1
ATOM 779 C C . GLU A 1 98 ? 1.448 -0.555 26.185 1.00 36.44 98 GLU A C 1
ATOM 781 O O . GLU A 1 98 ? 1.259 0.542 25.660 1.00 36.44 98 GLU A O 1
ATOM 786 N N . VAL A 1 99 ? 2.278 -0.692 27.226 1.00 30.62 99 VAL A N 1
ATOM 787 C CA . VAL A 1 99 ? 3.199 0.363 27.687 1.00 30.62 99 VAL A CA 1
ATOM 788 C C . VAL A 1 99 ? 4.479 0.286 26.855 1.00 30.62 99 VAL A C 1
ATOM 790 O O . VAL A 1 99 ? 5.321 -0.578 27.086 1.00 30.62 99 VAL A O 1
ATOM 793 N N . TYR A 1 100 ? 4.651 1.197 25.896 1.00 36.84 100 TYR A N 1
ATOM 794 C CA . TYR A 1 100 ? 5.922 1.361 25.187 1.00 36.84 100 TYR A CA 1
ATOM 795 C C . TYR A 1 100 ? 6.669 2.580 25.732 1.00 36.84 100 TYR A C 1
ATOM 797 O O . TYR A 1 100 ? 6.301 3.729 25.489 1.00 36.84 100 TYR A O 1
ATOM 805 N N . THR A 1 101 ? 7.739 2.315 26.478 1.00 30.19 101 THR A N 1
ATOM 806 C CA . THR A 1 101 ? 8.691 3.304 26.990 1.00 30.19 101 THR A CA 1
ATOM 807 C C . THR A 1 101 ? 9.547 3.863 25.849 1.00 30.19 101 THR A C 1
ATOM 809 O O . THR A 1 101 ? 10.665 3.425 25.595 1.00 30.19 101 THR A O 1
ATOM 812 N N . GLY A 1 102 ? 9.031 4.859 25.132 1.00 33.38 102 GLY A N 1
ATOM 813 C CA . GLY A 1 102 ? 9.853 5.706 24.269 1.00 33.38 102 GLY A CA 1
ATOM 814 C C . GLY A 1 102 ? 10.505 6.804 25.101 1.00 33.38 102 GLY A C 1
ATOM 815 O O . GLY A 1 102 ? 9.879 7.833 25.339 1.00 33.38 102 GLY A O 1
ATOM 816 N N . GLN A 1 103 ? 11.734 6.592 25.578 1.00 26.11 103 GLN A N 1
ATOM 817 C CA . GLN A 1 103 ? 12.489 7.657 26.242 1.00 26.11 103 GLN A CA 1
ATOM 818 C C . GLN A 1 103 ? 12.724 8.844 25.287 1.00 26.11 103 GLN A C 1
ATOM 820 O O . GLN A 1 103 ? 13.126 8.629 24.139 1.00 26.11 103 GLN A O 1
ATOM 825 N N . PRO A 1 104 ? 12.541 10.096 25.742 1.00 35.50 104 PRO A N 1
ATOM 826 C CA . PRO A 1 104 ? 13.018 11.262 25.019 1.00 35.50 104 PRO A CA 1
ATOM 827 C C . PRO A 1 104 ? 14.539 11.349 25.184 1.00 35.50 104 PRO A C 1
ATOM 829 O O . PRO A 1 104 ? 15.045 11.676 26.255 1.00 35.50 104 PRO A O 1
ATOM 832 N N . THR A 1 105 ? 15.296 11.065 24.125 1.00 34.53 105 THR A N 1
ATOM 833 C CA . THR A 1 105 ? 16.705 11.468 24.077 1.00 34.53 105 THR A CA 1
ATOM 834 C C . THR A 1 105 ? 16.751 12.986 23.930 1.00 34.53 105 THR A C 1
ATOM 836 O O . THR A 1 105 ? 16.511 13.518 22.845 1.00 34.53 105 THR A O 1
ATOM 839 N N . HIS A 1 106 ? 17.010 13.675 25.041 1.00 34.22 106 HIS A N 1
ATOM 840 C CA . HIS A 1 106 ? 17.419 15.074 25.061 1.00 34.22 106 HIS A CA 1
ATOM 841 C C . HIS A 1 106 ? 18.669 15.252 24.189 1.00 34.22 106 HIS A C 1
ATOM 843 O O . HIS A 1 106 ? 19.675 14.580 24.404 1.00 34.22 106 HIS A O 1
ATOM 849 N N . GLY A 1 107 ? 18.595 16.156 23.214 1.00 36.22 107 GLY A N 1
ATOM 850 C CA . GLY A 1 107 ? 19.762 16.725 22.549 1.00 36.22 107 GLY A CA 1
ATOM 851 C C . GLY A 1 107 ? 19.973 18.135 23.081 1.00 36.22 107 GLY A C 1
ATOM 852 O O . GLY A 1 107 ? 19.162 19.014 22.795 1.00 36.22 107 GLY A O 1
ATOM 853 N N . THR A 1 108 ? 21.002 18.289 23.910 1.00 31.92 108 THR A N 1
ATOM 854 C CA . THR A 1 108 ? 21.752 19.539 24.118 1.00 31.92 108 THR A CA 1
ATOM 855 C C . THR A 1 108 ? 22.295 20.084 22.808 1.00 31.92 108 THR A C 1
ATOM 857 O O . THR A 1 108 ? 22.694 19.242 21.969 1.00 31.92 108 THR A O 1
#

Secondary structure (DSSP, 8-state):
-------HHHHHHHHHTT---SS-HHHHHHHT-HHHHHHHHHHHHHHH-TTTS-PPPEEEESSSGGGGG---SSTT--EEEEEEETTEEEEEEPPTT-----------

Organism: Cricetulus griseus (NCBI:txid10029)

pLDDT: mean 74.76, std 23.01, range [26.11, 98.06]